Protein AF-A0A4Y1ZH24-F1 (afdb_monomer_lite)

Foldseek 3Di:
DDFKDFPDDDDDDDDPVQVVQKDKDWDFDDFPDPVPDDADVQRTKIWIDRVPDTDDITGMHGHDDPDDDPVVVVVVVVVVVVVVPPPDD

Radius of gyration: 24.72 Å; chains: 1; bounding box: 74×34×40 Å

Secondary structure (DSSP, 8-state):
---EEESS-------HHHHTTEEEEEEEPPPS-STTPPPPSS-EEEEEEETTEEEEEEEEEE-PPPPPPTHHHHHHHHHHHHHHSSS--

Organism: NCBI:txid2078

Sequence (89 aa):
MNHIYAKRSLVLPLAKHEKRKIQKRLVLIKPRNVKNWEPDSP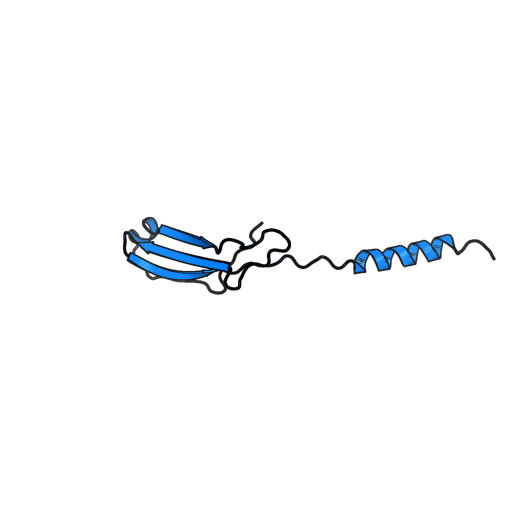AGRLTLFLGRTELASLPIYYKQAKKKESHFWSRFSGLFQSILTGTNQ

Structure (mmCIF, N/CA/C/O backbone):
data_AF-A0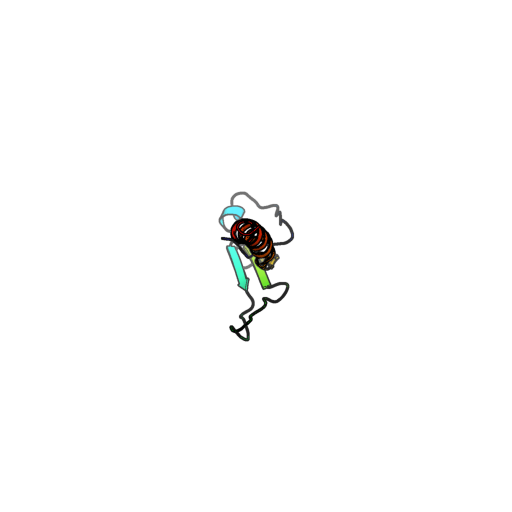A4Y1ZH24-F1
#
_entry.id   AF-A0A4Y1ZH24-F1
#
loop_
_atom_site.group_PDB
_atom_site.id
_atom_site.type_symbol
_atom_site.label_atom_id
_atom_site.label_alt_id
_atom_site.label_comp_id
_atom_site.label_asym_id
_atom_site.label_entity_id
_atom_site.label_seq_id
_atom_site.pdbx_PDB_ins_code
_atom_site.Cartn_x
_atom_site.Cartn_y
_atom_site.Cartn_z
_atom_site.occupancy
_atom_site.B_iso_or_equiv
_atom_site.auth_seq_id
_atom_site.auth_comp_id
_atom_site.auth_asym_id
_atom_site.auth_atom_id
_atom_site.pdbx_PDB_model_num
ATOM 1 N N . MET A 1 1 ? 18.014 1.454 1.380 1.00 47.69 1 MET A N 1
ATOM 2 C CA . MET A 1 1 ? 17.042 0.398 1.029 1.00 47.69 1 MET A CA 1
ATOM 3 C C . MET A 1 1 ? 15.652 0.910 1.372 1.00 47.69 1 MET A C 1
ATOM 5 O O . MET A 1 1 ? 15.429 1.161 2.544 1.00 47.69 1 MET A O 1
ATOM 9 N N . ASN A 1 2 ? 14.832 1.221 0.356 1.00 60.81 2 ASN A N 1
ATOM 10 C CA . ASN A 1 2 ? 13.366 1.434 0.358 1.00 60.81 2 ASN A CA 1
ATOM 11 C C . ASN A 1 2 ? 13.011 2.245 -0.898 1.00 60.81 2 ASN A C 1
ATOM 13 O O . ASN A 1 2 ? 13.091 3.472 -0.901 1.00 60.81 2 ASN A O 1
ATOM 17 N N . HIS A 1 3 ? 12.694 1.550 -1.993 1.00 81.19 3 HIS A N 1
ATOM 18 C CA . HIS A 1 3 ? 12.430 2.186 -3.288 1.00 81.19 3 HIS A CA 1
ATOM 19 C C . HIS A 1 3 ? 10.945 2.425 -3.557 1.00 81.19 3 HIS A C 1
ATOM 21 O O . HIS A 1 3 ? 10.628 3.160 -4.481 1.00 81.19 3 HIS A O 1
ATOM 27 N N . ILE A 1 4 ? 10.037 1.858 -2.759 1.00 89.81 4 ILE A N 1
ATOM 28 C CA . ILE A 1 4 ? 8.594 2.064 -2.912 1.00 89.81 4 ILE A CA 1
ATOM 29 C C . ILE A 1 4 ? 8.045 3.026 -1.858 1.00 89.81 4 ILE A C 1
ATOM 31 O O . ILE A 1 4 ? 8.455 2.980 -0.699 1.00 89.81 4 ILE A O 1
ATOM 35 N N . TYR A 1 5 ? 7.125 3.902 -2.258 1.00 92.00 5 TYR A N 1
ATOM 36 C CA . TYR A 1 5 ? 6.534 4.910 -1.378 1.00 92.00 5 TYR A CA 1
ATOM 37 C C . TYR A 1 5 ? 5.087 5.240 -1.764 1.00 92.00 5 TYR A C 1
ATOM 39 O O . TYR A 1 5 ? 4.678 5.076 -2.912 1.00 92.00 5 TYR A O 1
ATOM 47 N N . ALA A 1 6 ? 4.311 5.739 -0.802 1.00 92.06 6 ALA A N 1
ATOM 48 C CA . ALA A 1 6 ? 3.018 6.367 -1.056 1.00 92.06 6 ALA A CA 1
ATOM 49 C C . ALA A 1 6 ? 3.201 7.891 -1.110 1.00 92.06 6 ALA A C 1
ATOM 51 O O . ALA A 1 6 ? 3.933 8.453 -0.298 1.00 92.06 6 ALA A O 1
ATOM 52 N N . LYS A 1 7 ? 2.527 8.575 -2.042 1.00 91.56 7 LYS A N 1
ATOM 53 C CA . LYS A 1 7 ? 2.591 10.049 -2.152 1.00 91.56 7 LYS A CA 1
ATOM 54 C C . LYS A 1 7 ? 1.891 10.783 -1.005 1.00 91.56 7 LYS A C 1
ATOM 56 O O . LYS A 1 7 ? 2.158 11.957 -0.788 1.00 91.56 7 LYS A O 1
ATOM 61 N N . ARG A 1 8 ? 0.974 10.109 -0.309 1.00 91.00 8 ARG A N 1
ATOM 62 C CA . ARG A 1 8 ? 0.172 10.684 0.773 1.00 91.00 8 ARG A CA 1
ATOM 63 C C . ARG A 1 8 ? 0.133 9.754 1.974 1.00 91.00 8 ARG A C 1
ATOM 65 O O . ARG A 1 8 ? 0.132 8.532 1.814 1.00 91.00 8 ARG A O 1
ATOM 72 N N . SER A 1 9 ? 0.036 10.354 3.152 1.00 91.50 9 SER A N 1
ATOM 73 C CA . SER A 1 9 ? -0.297 9.648 4.385 1.00 91.50 9 SER A CA 1
ATOM 74 C C . SER A 1 9 ? -1.789 9.329 4.417 1.00 91.50 9 SER A C 1
ATOM 76 O O . SER A 1 9 ? -2.610 10.093 3.912 1.00 91.50 9 SER A O 1
ATOM 78 N N . LEU A 1 10 ? -2.137 8.197 5.020 1.00 91.12 10 LEU A N 1
ATOM 79 C CA . LEU A 1 10 ? -3.517 7.804 5.276 1.00 91.12 10 LEU A CA 1
ATOM 80 C C . LEU A 1 10 ? -3.724 7.701 6.780 1.00 91.12 10 LEU A C 1
ATOM 82 O O . LEU A 1 10 ? -2.990 6.985 7.462 1.00 91.12 10 LEU A O 1
ATOM 86 N N . VAL A 1 11 ? -4.737 8.405 7.270 1.00 93.25 11 VAL A N 1
ATOM 87 C CA . VAL A 1 11 ? -5.150 8.397 8.672 1.00 93.25 11 VAL A CA 1
ATOM 88 C C . VAL A 1 11 ? -6.567 7.851 8.723 1.00 93.25 11 VAL A C 1
ATOM 90 O O . VAL A 1 11 ? -7.424 8.299 7.966 1.00 93.25 11 VAL A O 1
ATOM 93 N N . LEU A 1 12 ? -6.796 6.862 9.584 1.00 90.31 12 LEU A N 1
ATOM 94 C CA . LEU A 1 12 ? -8.099 6.227 9.760 1.00 90.31 12 LEU A CA 1
ATOM 95 C C . LEU A 1 12 ? -8.506 6.313 11.236 1.00 90.31 12 LEU A C 1
ATOM 97 O O . LEU A 1 12 ? -7.694 5.949 12.096 1.00 90.31 12 LEU A O 1
ATOM 101 N N . PRO A 1 13 ? -9.731 6.771 11.544 1.00 92.75 13 PRO A N 1
ATOM 102 C CA . PRO A 1 13 ? -10.260 6.736 12.899 1.00 92.75 13 PRO A CA 1
ATOM 103 C C . PRO A 1 13 ? -10.664 5.295 13.231 1.00 92.75 13 PRO A C 1
ATOM 105 O O . PRO A 1 13 ? -11.666 4.793 12.738 1.00 92.75 13 PRO A O 1
ATOM 108 N N . LEU A 1 14 ? -9.850 4.612 14.034 1.00 92.06 14 LEU A N 1
ATOM 109 C CA . LEU A 1 14 ? -10.046 3.204 14.391 1.00 92.06 14 LEU A CA 1
ATOM 110 C C . LEU A 1 14 ? -10.128 3.057 15.902 1.00 92.06 14 LEU A C 1
ATOM 112 O O . LEU A 1 14 ? -9.355 3.681 16.638 1.00 92.06 14 LEU A O 1
ATOM 116 N N . ALA A 1 15 ? -10.985 2.159 16.373 1.00 93.75 15 ALA A N 1
ATOM 117 C CA . ALA A 1 15 ? -10.988 1.775 17.771 1.00 93.75 15 ALA A CA 1
ATOM 118 C C . ALA A 1 15 ? -9.692 1.026 18.137 1.00 93.75 15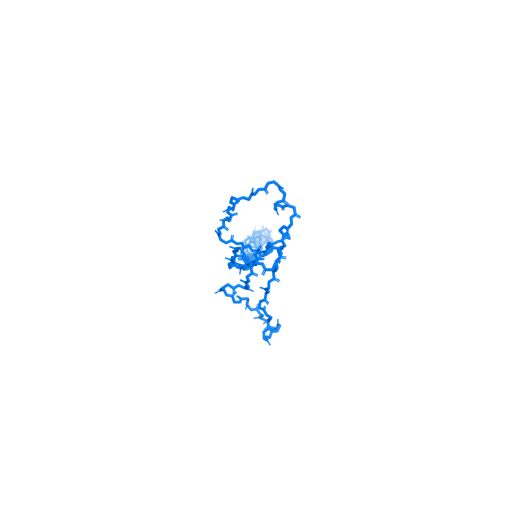 ALA A C 1
ATOM 120 O O . ALA A 1 15 ? -9.038 0.374 17.314 1.00 93.75 15 ALA A O 1
ATOM 121 N N . LYS A 1 16 ? -9.322 1.066 19.426 1.00 92.69 16 LYS A N 1
ATOM 122 C CA . LYS A 1 16 ? -8.082 0.441 19.934 1.00 92.69 16 LYS A CA 1
ATOM 123 C C . LYS A 1 16 ? -7.972 -1.048 19.574 1.00 92.69 16 LYS A C 1
ATOM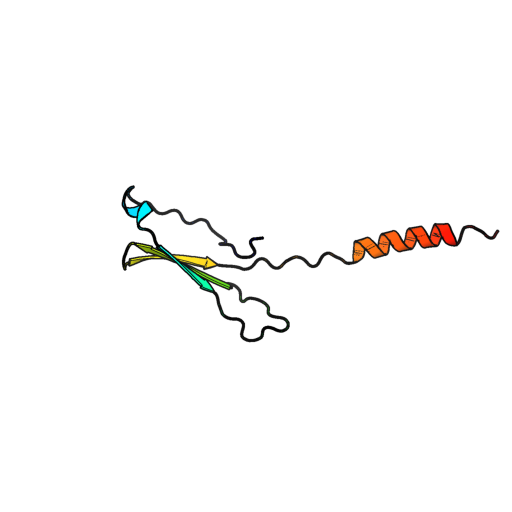 125 O O . LYS A 1 16 ? -6.876 -1.530 19.290 1.00 92.69 16 LYS A O 1
ATOM 130 N N . HIS A 1 17 ? -9.095 -1.766 19.579 1.00 93.00 17 HIS A N 1
ATOM 131 C CA . HIS A 1 17 ? -9.146 -3.194 19.270 1.00 93.00 17 HIS A CA 1
ATOM 132 C C . HIS A 1 17 ? -9.062 -3.485 17.760 1.00 93.00 17 HIS A C 1
ATOM 134 O O . HIS A 1 17 ? -8.520 -4.517 17.369 1.00 93.00 17 HIS A O 1
ATOM 140 N N . GLU A 1 18 ? -9.537 -2.573 16.909 1.00 92.81 18 GLU A N 1
ATOM 141 C CA . GLU A 1 18 ? -9.494 -2.706 15.446 1.00 92.81 18 GLU A CA 1
ATOM 142 C C . GLU A 1 18 ? -8.088 -2.485 14.903 1.00 92.81 18 GLU A C 1
ATOM 144 O O . GLU A 1 18 ? -7.644 -3.209 14.014 1.00 92.81 18 GLU A O 1
ATOM 149 N N . LYS A 1 19 ? -7.335 -1.551 15.500 1.00 91.56 19 LYS A N 1
ATOM 150 C CA . LYS A 1 19 ? -5.949 -1.255 15.107 1.00 91.56 19 LYS A CA 1
ATOM 151 C C . LYS A 1 19 ? -5.067 -2.509 15.060 1.00 91.56 19 LYS A C 1
ATOM 153 O O . LYS A 1 19 ? -4.205 -2.615 14.193 1.00 91.56 19 LYS A O 1
ATOM 158 N N . ARG A 1 20 ? -5.285 -3.463 15.974 1.00 92.19 20 ARG A N 1
ATOM 159 C CA . ARG A 1 20 ? -4.527 -4.728 16.049 1.00 92.19 20 ARG A CA 1
ATOM 160 C C . ARG A 1 20 ? -4.945 -5.757 14.994 1.00 92.19 20 ARG A C 1
ATOM 162 O O . ARG A 1 20 ? -4.205 -6.702 14.756 1.00 92.19 20 ARG A O 1
ATOM 169 N N . LYS A 1 21 ? -6.117 -5.585 14.380 1.00 95.06 21 LYS A N 1
ATOM 170 C CA . LYS A 1 21 ? -6.713 -6.508 13.404 1.00 95.06 21 LYS A CA 1
ATOM 171 C C . LYS A 1 21 ? -6.542 -6.040 11.956 1.00 95.06 21 LYS A C 1
ATOM 173 O O . LYS A 1 21 ? -6.990 -6.733 11.046 1.00 95.06 21 LYS A O 1
ATOM 178 N N . ILE A 1 22 ? -5.913 -4.882 11.732 1.00 95.31 22 ILE A N 1
ATOM 179 C CA . ILE A 1 22 ? -5.671 -4.378 10.380 1.00 95.31 22 ILE A CA 1
ATOM 180 C C . ILE A 1 22 ? -4.696 -5.277 9.634 1.00 95.31 22 ILE A C 1
ATOM 182 O O . ILE A 1 22 ? -3.576 -5.529 10.076 1.00 95.31 22 ILE A O 1
ATOM 186 N N . GLN A 1 23 ? -5.112 -5.670 8.438 1.00 96.38 23 GLN A N 1
ATOM 187 C CA . GLN A 1 23 ? -4.297 -6.390 7.479 1.00 96.38 23 GLN A CA 1
ATOM 188 C C . GLN A 1 23 ? -3.886 -5.449 6.350 1.00 96.38 23 GLN A C 1
ATOM 190 O O . GLN A 1 23 ? -4.687 -4.669 5.838 1.00 96.38 23 GLN A O 1
ATOM 195 N N . LYS A 1 24 ? -2.616 -5.522 5.951 1.00 94.88 24 LYS A N 1
ATOM 196 C CA . LYS A 1 24 ? -2.057 -4.731 4.853 1.00 94.88 24 LYS A CA 1
ATOM 197 C C . LYS A 1 24 ? -1.739 -5.666 3.698 1.00 94.88 24 LYS A C 1
ATOM 199 O O . LYS A 1 24 ? -1.002 -6.629 3.886 1.00 94.88 24 LYS A O 1
ATOM 204 N N . ARG A 1 25 ? -2.261 -5.383 2.508 1.00 96.50 25 ARG A N 1
ATOM 205 C CA . ARG A 1 25 ? -1.994 -6.160 1.295 1.00 96.50 25 ARG A CA 1
ATOM 206 C C . ARG A 1 25 ? -1.342 -5.269 0.248 1.00 96.50 25 ARG A C 1
ATOM 208 O O . ARG A 1 25 ? -1.981 -4.361 -0.274 1.00 96.50 25 ARG A O 1
ATOM 215 N N . LEU A 1 26 ? -0.073 -5.536 -0.047 1.00 95.12 26 LEU A N 1
ATOM 216 C CA . LEU A 1 26 ? 0.677 -4.867 -1.105 1.00 95.12 26 LEU A CA 1
ATOM 217 C C . LEU A 1 26 ? 0.610 -5.707 -2.382 1.00 95.12 26 LEU A C 1
ATOM 219 O O . LEU A 1 26 ? 0.999 -6.871 -2.374 1.00 95.12 26 LEU A O 1
ATOM 223 N N . VAL A 1 27 ? 0.136 -5.109 -3.472 1.00 94.81 27 VAL A N 1
ATOM 224 C CA . VAL A 1 27 ? 0.120 -5.720 -4.805 1.00 94.81 27 VAL A CA 1
ATOM 225 C C . VAL A 1 27 ? 0.935 -4.837 -5.735 1.00 94.81 27 VAL A C 1
ATOM 227 O O . VAL A 1 27 ? 0.620 -3.659 -5.899 1.00 94.81 27 VAL A O 1
ATOM 230 N N . LEU A 1 28 ? 1.984 -5.400 -6.330 1.00 92.69 28 LEU A N 1
ATOM 231 C CA . LEU A 1 28 ? 2.855 -4.715 -7.283 1.00 92.69 28 LEU A CA 1
ATOM 232 C C . LEU A 1 28 ? 2.597 -5.227 -8.698 1.00 92.69 28 LEU A C 1
ATOM 234 O O . LEU A 1 28 ? 2.242 -6.392 -8.889 1.00 92.69 28 LEU A O 1
ATOM 238 N N . ILE A 1 29 ? 2.785 -4.353 -9.682 1.00 91.56 29 ILE A N 1
ATOM 239 C CA . ILE A 1 29 ? 2.678 -4.723 -11.091 1.00 91.56 29 ILE A CA 1
ATOM 240 C C . ILE A 1 29 ? 3.909 -5.545 -11.467 1.00 91.56 29 ILE A C 1
ATOM 242 O O . ILE A 1 29 ? 5.049 -5.151 -11.208 1.00 91.56 29 ILE A O 1
ATOM 246 N N . LYS A 1 30 ? 3.674 -6.714 -12.066 1.00 88.94 30 LYS A N 1
ATOM 247 C CA . LYS A 1 30 ? 4.749 -7.595 -12.516 1.00 88.94 30 LYS A CA 1
ATOM 248 C C . LYS A 1 30 ? 5.411 -7.000 -13.771 1.00 88.94 30 LYS A C 1
ATOM 250 O O . LYS A 1 30 ? 4.688 -6.657 -14.708 1.00 88.94 30 LYS A O 1
ATOM 255 N N . PRO A 1 31 ? 6.753 -6.922 -13.839 1.00 86.88 31 PRO A N 1
ATOM 256 C CA . PRO A 1 31 ? 7.451 -6.505 -15.052 1.00 86.88 31 PRO A CA 1
ATOM 257 C C . PRO A 1 31 ? 7.109 -7.417 -16.233 1.00 86.88 31 PRO A C 1
ATOM 259 O O . PRO A 1 31 ? 7.166 -8.642 -16.108 1.00 86.88 31 PRO A O 1
ATOM 262 N N . ARG A 1 32 ? 6.798 -6.824 -17.393 1.00 82.81 32 ARG A N 1
ATOM 263 C CA . ARG A 1 32 ? 6.610 -7.568 -18.654 1.00 82.81 32 ARG A CA 1
ATOM 264 C C . ARG A 1 32 ? 7.939 -8.029 -19.256 1.00 82.81 32 ARG A C 1
ATOM 266 O O . ARG A 1 32 ? 8.004 -9.095 -19.853 1.00 82.81 32 ARG A O 1
ATOM 273 N N . ASN A 1 33 ? 8.993 -7.234 -19.078 1.00 83.38 33 ASN A N 1
ATOM 274 C CA . ASN A 1 33 ? 10.358 -7.536 -19.491 1.00 83.38 33 ASN A CA 1
ATOM 275 C C . ASN A 1 33 ? 11.304 -7.081 -18.378 1.00 83.38 33 ASN A C 1
ATOM 277 O O . ASN A 1 33 ? 11.111 -6.001 -17.830 1.00 83.38 33 ASN A O 1
ATOM 281 N N . VAL A 1 34 ? 12.289 -7.906 -18.027 1.00 79.62 34 VAL A N 1
ATOM 282 C CA . VAL A 1 34 ? 13.262 -7.611 -16.962 1.00 79.62 34 VAL A CA 1
ATOM 283 C C . VAL A 1 34 ? 14.419 -6.755 -17.491 1.00 79.62 34 VAL A C 1
ATOM 285 O O . VAL A 1 34 ? 15.014 -5.978 -16.745 1.00 79.62 34 VAL A O 1
ATOM 288 N N . LYS A 1 35 ? 14.733 -6.853 -18.790 1.00 78.00 35 LYS A N 1
ATOM 289 C CA . LYS A 1 35 ? 15.806 -6.078 -19.417 1.00 78.00 35 LYS A CA 1
ATOM 290 C C . LYS A 1 35 ? 15.326 -4.639 -19.627 1.00 78.00 35 LYS A C 1
ATOM 292 O O . LYS A 1 35 ? 14.372 -4.421 -20.366 1.00 78.00 35 LYS A O 1
ATOM 297 N N . ASN A 1 36 ? 15.992 -3.678 -18.983 1.00 74.06 36 ASN A N 1
ATOM 298 C CA . ASN A 1 36 ? 15.622 -2.253 -18.974 1.00 74.06 36 ASN A CA 1
ATOM 299 C C . ASN A 1 36 ? 14.200 -1.993 -18.448 1.00 74.06 36 ASN A C 1
ATOM 301 O O . ASN A 1 36 ? 13.471 -1.169 -18.992 1.00 74.06 36 ASN A O 1
ATOM 305 N N . TRP A 1 37 ? 13.791 -2.724 -17.408 1.00 79.25 37 TRP A N 1
ATOM 306 C CA . TRP A 1 37 ? 12.473 -2.534 -16.816 1.00 79.25 37 TRP A CA 1
ATOM 307 C C . TRP A 1 37 ? 12.341 -1.163 -16.149 1.00 79.25 37 TRP A C 1
ATOM 309 O O . TRP A 1 37 ? 13.045 -0.860 -15.182 1.00 79.25 37 TRP A O 1
ATOM 319 N N . GLU A 1 38 ? 11.375 -0.382 -16.621 1.00 81.62 38 GLU A N 1
ATOM 320 C CA . GLU A 1 38 ? 10.884 0.798 -15.925 1.00 81.62 38 GLU A CA 1
ATOM 321 C C . GLU A 1 38 ? 9.541 0.469 -15.258 1.00 81.62 38 GLU A C 1
ATOM 323 O O . GLU A 1 38 ? 8.633 -0.043 -15.917 1.00 81.62 38 GLU A O 1
ATOM 328 N N . PRO A 1 39 ? 9.405 0.698 -13.941 1.00 82.69 39 PRO A N 1
ATOM 329 C CA . PRO A 1 39 ? 8.152 0.448 -13.251 1.00 82.69 39 PRO A CA 1
ATOM 330 C C . PRO A 1 39 ? 7.090 1.456 -13.690 1.00 82.69 39 PRO A C 1
ATOM 332 O O . PRO A 1 39 ? 7.349 2.661 -13.728 1.00 82.69 39 PRO A O 1
ATOM 335 N N . ASP A 1 40 ? 5.881 0.954 -13.936 1.00 85.31 40 ASP A N 1
ATOM 336 C CA . ASP A 1 40 ? 4.708 1.784 -14.195 1.00 85.31 40 ASP A CA 1
ATOM 337 C C . ASP A 1 40 ? 4.460 2.762 -13.033 1.00 85.31 40 ASP A C 1
ATOM 339 O O . ASP A 1 40 ? 4.870 2.540 -11.888 1.00 85.31 40 ASP A O 1
ATOM 343 N N . SER A 1 41 ? 3.774 3.868 -13.318 1.00 89.38 41 SER A N 1
ATOM 344 C CA . SER A 1 41 ? 3.392 4.863 -12.315 1.00 89.38 41 SER A CA 1
ATOM 345 C C . SER A 1 41 ? 1.866 4.983 -12.278 1.00 89.38 41 SER A C 1
ATOM 347 O O . SER A 1 41 ? 1.291 5.553 -13.205 1.00 89.38 41 SER A O 1
ATOM 349 N N . PRO A 1 42 ? 1.190 4.479 -11.227 1.00 92.62 42 PRO A N 1
ATOM 350 C CA . PRO A 1 42 ? 1.742 3.855 -10.018 1.00 92.62 42 PRO A CA 1
ATOM 351 C C . PRO A 1 42 ? 2.283 2.430 -10.249 1.00 92.62 42 PRO A C 1
ATOM 353 O O . PRO A 1 42 ? 1.760 1.681 -11.065 1.00 92.62 42 PRO A O 1
ATOM 356 N N . ALA A 1 43 ? 3.281 2.028 -9.457 1.00 92.62 43 ALA A N 1
ATOM 357 C CA . ALA A 1 43 ? 3.948 0.719 -9.529 1.00 92.62 43 ALA A CA 1
ATOM 358 C C . ALA A 1 43 ? 3.139 -0.410 -8.860 1.00 92.62 43 ALA A C 1
ATOM 360 O O . ALA A 1 43 ? 3.518 -1.583 -8.883 1.00 92.62 43 ALA A O 1
ATOM 361 N N . GLY A 1 44 ? 2.033 -0.053 -8.210 1.00 94.31 44 GLY A N 1
ATOM 362 C CA . GLY A 1 44 ? 1.150 -0.975 -7.521 1.00 94.31 44 GLY A CA 1
ATOM 363 C C . GLY A 1 44 ? 0.190 -0.257 -6.584 1.00 94.31 44 GLY A C 1
ATOM 364 O O . GLY A 1 44 ? -0.015 0.957 -6.665 1.00 94.31 44 GLY A O 1
ATOM 365 N N . ARG A 1 45 ? -0.382 -1.017 -5.653 1.00 95.69 45 ARG A N 1
ATOM 366 C CA . ARG A 1 45 ? -1.308 -0.516 -4.636 1.00 95.69 45 ARG A CA 1
ATOM 367 C C . ARG A 1 45 ? -1.118 -1.211 -3.297 1.00 95.69 45 ARG A C 1
ATOM 369 O O . ARG A 1 45 ? -0.793 -2.394 -3.232 1.00 95.69 45 ARG A O 1
ATOM 376 N N . LEU A 1 46 ? -1.373 -0.469 -2.231 1.00 96.12 46 LEU A N 1
ATOM 377 C CA . LEU A 1 46 ? -1.460 -0.960 -0.867 1.00 96.12 46 LEU A CA 1
ATOM 378 C C . LEU A 1 46 ? -2.909 -0.846 -0.411 1.00 96.12 46 LEU A C 1
ATOM 380 O O . LEU A 1 46 ? -3.434 0.260 -0.308 1.00 96.12 46 LEU A O 1
ATOM 384 N N . THR A 1 47 ? -3.527 -1.975 -0.100 1.00 96.69 47 THR A N 1
ATOM 385 C CA . THR A 1 47 ? -4.896 -2.028 0.407 1.00 96.69 47 THR A CA 1
ATOM 386 C C . THR A 1 47 ? -4.897 -2.416 1.883 1.00 96.69 47 THR A C 1
ATOM 388 O O . THR A 1 47 ? -4.168 -3.319 2.302 1.00 96.69 47 THR A O 1
ATOM 391 N N . LEU A 1 48 ? -5.700 -1.715 2.679 1.00 95.94 48 LEU A N 1
ATOM 392 C CA . LEU A 1 48 ? -5.923 -1.985 4.094 1.00 95.94 48 LEU A CA 1
ATOM 393 C C . LEU A 1 48 ? -7.260 -2.698 4.276 1.00 95.94 48 LEU A C 1
ATOM 395 O O . LEU A 1 48 ? -8.277 -2.241 3.761 1.00 95.94 48 LEU A O 1
ATOM 399 N N . PHE A 1 49 ? -7.252 -3.779 5.046 1.00 96.31 49 PHE A N 1
ATOM 400 C CA . PHE A 1 49 ? -8.431 -4.574 5.360 1.00 96.31 49 PHE A CA 1
ATOM 401 C C . PHE A 1 49 ? -8.649 -4.662 6.868 1.00 96.31 49 PHE A C 1
ATOM 403 O O . PHE A 1 49 ? -7.688 -4.728 7.640 1.00 96.31 49 PHE A O 1
ATOM 410 N N . LEU A 1 50 ? -9.914 -4.731 7.273 1.00 95.62 50 LEU A N 1
ATOM 411 C CA . LEU A 1 50 ? -10.336 -5.121 8.614 1.00 95.62 50 LEU A CA 1
ATOM 412 C C . LEU A 1 50 ? -11.280 -6.316 8.486 1.00 95.62 50 LEU A C 1
ATOM 414 O O . LEU A 1 50 ? -12.419 -6.193 8.037 1.00 95.62 50 LEU A O 1
ATOM 418 N N . GLY A 1 51 ? -10.771 -7.503 8.815 1.00 92.69 51 GLY A N 1
ATOM 419 C CA . GLY A 1 51 ? -11.463 -8.749 8.497 1.00 92.69 51 GLY A CA 1
ATOM 420 C C . GLY A 1 51 ? -11.621 -8.914 6.983 1.00 92.69 51 GLY A C 1
ATOM 421 O O . GLY A 1 51 ? -10.631 -9.010 6.265 1.00 92.69 51 GLY A O 1
ATOM 422 N N . ARG A 1 52 ? -12.866 -8.950 6.497 1.00 94.38 52 ARG A N 1
ATOM 423 C CA . ARG A 1 52 ? -13.185 -9.087 5.063 1.00 94.38 52 ARG A CA 1
ATOM 424 C C . ARG A 1 52 ? -13.469 -7.753 4.367 1.00 94.38 52 ARG A C 1
ATOM 426 O O . ARG A 1 52 ? -13.652 -7.740 3.155 1.00 94.38 52 ARG A O 1
ATOM 433 N N . THR A 1 53 ? -13.484 -6.649 5.110 1.00 94.62 53 THR A N 1
ATOM 434 C CA . THR A 1 53 ? -13.844 -5.329 4.584 1.00 94.62 53 THR A CA 1
ATOM 435 C C . THR A 1 53 ? -12.598 -4.565 4.156 1.00 94.62 53 THR A C 1
ATOM 437 O O . THR A 1 53 ? -11.656 -4.422 4.938 1.00 94.62 53 THR A O 1
ATOM 440 N N . GLU A 1 54 ? -12.593 -4.060 2.923 1.00 95.69 54 GLU A N 1
ATOM 441 C CA . GLU A 1 54 ? -11.589 -3.105 2.448 1.00 95.69 54 GLU A CA 1
ATOM 442 C C . GLU A 1 54 ? -11.869 -1.726 3.055 1.00 95.69 54 GLU A C 1
ATOM 444 O O . GLU A 1 54 ? -12.943 -1.166 2.865 1.00 95.69 54 GLU A O 1
ATOM 449 N N . LEU A 1 55 ? -10.906 -1.184 3.803 1.00 94.88 55 LEU A N 1
ATOM 450 C CA . LEU A 1 55 ? -11.023 0.132 4.435 1.00 94.88 55 LEU A CA 1
ATOM 451 C C . LEU A 1 55 ? -10.526 1.251 3.522 1.00 94.88 55 LEU A C 1
ATOM 453 O O . LEU A 1 55 ? -11.101 2.334 3.484 1.00 94.88 55 LEU A O 1
ATOM 457 N N . ALA A 1 56 ? -9.401 1.017 2.846 1.00 93.75 56 ALA A N 1
ATOM 458 C CA . ALA A 1 56 ? -8.755 2.020 2.012 1.00 93.75 56 ALA A CA 1
ATOM 459 C C . ALA A 1 56 ? -7.723 1.399 1.071 1.00 93.75 56 ALA A C 1
ATOM 461 O O . ALA A 1 56 ? -7.097 0.385 1.388 1.00 93.75 56 ALA A O 1
ATOM 462 N N . SER A 1 57 ? -7.465 2.094 -0.035 1.00 94.75 57 SER A N 1
ATOM 463 C CA . SER A 1 57 ? -6.446 1.741 -1.019 1.00 94.75 57 SER A CA 1
ATOM 464 C C . SER A 1 57 ? -5.564 2.947 -1.341 1.00 94.75 57 SER A C 1
ATOM 466 O O . SER A 1 57 ? -6.040 4.078 -1.492 1.00 94.75 57 SER A O 1
ATOM 468 N N . LEU A 1 58 ? -4.255 2.716 -1.417 1.00 95.25 58 LEU A N 1
ATOM 469 C CA . LEU A 1 58 ? -3.248 3.730 -1.708 1.00 95.25 58 LEU A CA 1
ATOM 470 C C . LEU A 1 58 ? -2.399 3.320 -2.912 1.00 95.25 58 LEU A C 1
ATOM 472 O O . LEU A 1 58 ? -1.849 2.217 -2.908 1.00 95.25 58 LEU A O 1
ATOM 476 N N . PRO A 1 59 ? -2.218 4.203 -3.909 1.00 96.00 59 PRO A N 1
ATOM 477 C CA . PRO A 1 59 ? -1.271 3.955 -4.984 1.00 96.00 59 PRO A CA 1
ATOM 478 C C . PRO A 1 59 ? 0.162 3.987 -4.444 1.00 96.00 59 PRO A C 1
ATOM 480 O O . PRO A 1 59 ? 0.535 4.882 -3.677 1.00 96.00 59 PRO A O 1
ATOM 483 N N . ILE A 1 60 ? 0.960 3.012 -4.870 1.00 94.81 60 ILE A N 1
ATOM 484 C CA . ILE A 1 60 ? 2.368 2.868 -4.504 1.00 94.81 60 ILE A CA 1
ATOM 485 C C . ILE A 1 60 ? 3.230 3.207 -5.712 1.00 94.81 60 ILE A C 1
ATOM 487 O O . ILE A 1 60 ? 2.963 2.766 -6.824 1.00 94.81 60 ILE A O 1
ATOM 491 N N . TYR A 1 61 ? 4.270 3.997 -5.487 1.00 93.56 61 TYR A N 1
ATOM 492 C CA . TYR A 1 61 ? 5.179 4.506 -6.507 1.00 93.56 61 TYR A CA 1
ATOM 493 C C . TYR A 1 61 ? 6.587 3.989 -6.259 1.00 93.56 61 TYR A C 1
ATOM 495 O O . TYR A 1 61 ? 6.946 3.703 -5.119 1.00 93.56 61 TYR A O 1
ATOM 503 N N . TYR A 1 62 ? 7.395 3.920 -7.315 1.00 90.44 62 TYR A N 1
ATOM 504 C CA . TYR A 1 62 ? 8.802 3.548 -7.236 1.00 90.44 62 TYR A CA 1
ATOM 505 C C . TYR A 1 62 ? 9.703 4.779 -7.416 1.00 90.44 62 TYR A C 1
ATOM 507 O O . TYR A 1 62 ? 9.505 5.586 -8.322 1.00 90.44 62 TYR A O 1
ATOM 515 N N . LYS A 1 63 ? 10.701 4.943 -6.547 1.00 84.25 63 LYS A N 1
ATOM 516 C CA . LYS A 1 63 ? 11.728 5.984 -6.623 1.00 84.25 63 LYS A CA 1
ATOM 517 C C . LYS A 1 63 ? 12.934 5.425 -7.370 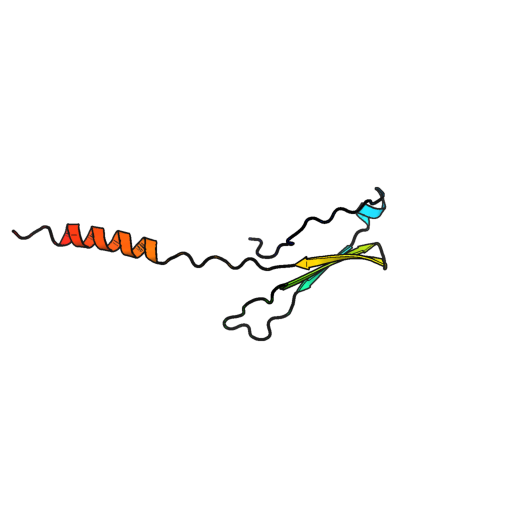1.00 84.25 63 LYS A C 1
ATOM 519 O O . LYS A 1 63 ? 13.721 4.666 -6.800 1.00 84.25 63 LYS A O 1
ATOM 524 N N . GLN A 1 64 ? 13.083 5.824 -8.631 1.00 75.81 64 GLN A N 1
ATOM 525 C CA . GLN A 1 64 ? 14.270 5.497 -9.416 1.00 75.81 64 GLN A CA 1
ATOM 526 C C . GLN A 1 64 ? 15.521 6.112 -8.765 1.00 75.81 64 GLN A C 1
ATOM 528 O O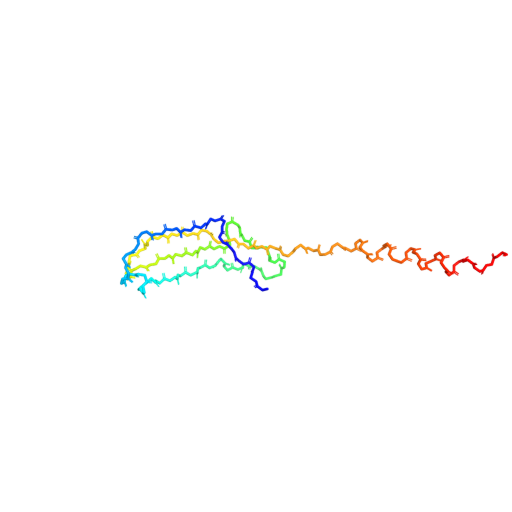 . GLN A 1 64 ? 15.502 7.254 -8.293 1.00 75.81 64 GLN A O 1
ATOM 533 N N . ALA A 1 65 ? 16.609 5.343 -8.702 1.00 66.19 65 ALA A N 1
ATOM 534 C CA . ALA A 1 65 ? 17.894 5.862 -8.256 1.00 66.19 65 ALA A CA 1
ATOM 535 C C . ALA A 1 65 ? 18.409 6.846 -9.313 1.00 66.19 65 ALA A C 1
ATOM 537 O O . ALA A 1 65 ? 18.526 6.489 -10.484 1.00 66.19 65 ALA A O 1
ATOM 538 N N . LYS A 1 66 ? 18.714 8.087 -8.915 1.00 59.34 66 LYS A N 1
ATOM 539 C CA . LYS A 1 66 ? 19.371 9.040 -9.816 1.00 59.34 66 LYS A CA 1
ATOM 540 C C . LYS A 1 66 ? 20.709 8.429 -10.245 1.00 59.34 66 LYS A C 1
ATOM 542 O O . LYS A 1 66 ? 21.526 8.115 -9.378 1.00 59.34 66 LYS A O 1
ATOM 547 N N . LYS A 1 67 ? 20.929 8.238 -11.553 1.00 55.38 67 LYS A N 1
ATOM 548 C CA . LYS A 1 67 ? 22.254 7.887 -12.090 1.00 55.38 67 LYS A CA 1
ATOM 549 C C . LYS A 1 67 ? 23.235 8.943 -11.585 1.00 55.38 67 LYS A C 1
ATOM 551 O O . LYS A 1 67 ? 23.046 10.128 -11.841 1.00 55.38 67 LYS A O 1
ATOM 556 N N . LYS A 1 68 ? 24.232 8.516 -10.809 1.00 49.19 68 LYS A N 1
ATOM 557 C CA . LYS A 1 68 ? 25.313 9.384 -10.340 1.00 49.19 68 LYS A CA 1
ATOM 558 C C . LYS A 1 68 ? 26.012 9.922 -11.589 1.00 49.19 68 LYS A C 1
ATOM 560 O O . LYS A 1 68 ? 26.504 9.134 -12.392 1.00 49.19 68 LYS A O 1
ATOM 565 N N . GLU A 1 69 ? 25.968 11.233 -11.790 1.00 54.22 69 GLU A N 1
ATOM 566 C CA . GLU A 1 69 ? 26.572 11.878 -12.951 1.00 54.22 69 GLU A CA 1
ATOM 567 C C . GLU A 1 69 ? 28.063 11.532 -13.038 1.00 54.22 69 GLU A C 1
ATOM 569 O O . GLU A 1 69 ? 28.827 11.727 -12.092 1.00 54.22 69 GLU A O 1
ATOM 574 N N . SER A 1 70 ? 28.485 11.064 -14.213 1.00 57.34 70 SER A N 1
ATOM 575 C CA . SER A 1 70 ? 29.887 10.819 -14.581 1.00 57.34 70 SER A CA 1
ATOM 576 C C . SER A 1 70 ? 30.759 12.089 -14.539 1.00 57.34 70 SER A C 1
ATOM 578 O O . SER A 1 70 ? 31.976 12.004 -14.695 1.00 57.34 70 SER A O 1
ATOM 580 N N . HIS A 1 71 ? 30.160 13.265 -14.332 1.00 60.47 71 HIS A N 1
ATOM 581 C CA . HIS A 1 71 ? 30.820 14.569 -14.372 1.00 60.47 71 HIS A CA 1
ATOM 582 C C . HIS A 1 71 ? 31.799 14.831 -13.225 1.00 60.47 71 HIS A C 1
ATOM 584 O O . HIS A 1 71 ? 32.646 15.716 -13.337 1.00 60.47 71 HIS A O 1
ATOM 590 N N . PHE A 1 72 ? 31.723 14.062 -12.135 1.00 66.19 72 PHE A N 1
ATOM 591 C CA . PHE A 1 72 ? 32.698 14.204 -11.058 1.00 66.19 72 PHE A CA 1
ATOM 592 C C . PHE A 1 72 ? 34.090 13.706 -11.480 1.00 66.19 72 PHE A C 1
ATOM 594 O O . PHE A 1 72 ? 35.062 14.403 -11.227 1.00 66.19 72 PHE A O 1
ATOM 601 N N . TRP A 1 73 ? 34.216 12.588 -12.204 1.00 64.81 73 TRP A N 1
ATOM 602 C CA . TRP A 1 73 ? 35.531 12.054 -12.605 1.00 64.81 73 TRP A CA 1
ATOM 603 C C . TRP A 1 73 ? 36.216 12.857 -13.717 1.00 64.81 73 TRP A C 1
ATOM 605 O O . TRP A 1 73 ? 37.436 13.007 -13.692 1.00 64.81 73 TRP A O 1
ATOM 615 N N . SER A 1 74 ? 35.446 13.439 -14.645 1.00 62.22 74 SER A N 1
ATOM 616 C CA . SER A 1 74 ? 35.997 14.236 -15.753 1.00 62.22 74 SER A CA 1
ATOM 617 C C . SER A 1 74 ? 36.675 15.531 -15.296 1.00 62.22 74 SER A C 1
ATOM 619 O O . SER A 1 74 ? 37.532 16.057 -15.998 1.00 62.22 74 SER A O 1
ATOM 621 N N . ARG A 1 75 ? 36.311 16.055 -14.117 1.00 63.97 75 ARG A N 1
ATOM 622 C CA . ARG A 1 75 ? 36.946 17.250 -13.540 1.00 63.97 75 ARG A CA 1
ATOM 623 C C . ARG A 1 75 ? 38.259 16.935 -12.822 1.00 63.97 75 ARG A C 1
ATOM 625 O O . ARG A 1 75 ? 39.160 17.764 -12.844 1.00 63.97 75 ARG A O 1
ATOM 632 N N . PHE A 1 76 ? 38.401 15.742 -12.241 1.00 62.53 76 PHE A N 1
ATOM 633 C CA . PHE A 1 76 ? 39.650 15.342 -11.585 1.00 62.53 76 PHE A CA 1
ATOM 634 C C . PHE A 1 76 ? 40.735 14.946 -12.595 1.00 62.53 76 PHE A C 1
ATOM 636 O O . PHE A 1 76 ? 41.888 15.318 -12.404 1.00 62.53 76 PHE A O 1
ATOM 643 N N . SER A 1 77 ? 40.394 14.283 -13.708 1.00 60.94 77 SER A N 1
ATOM 644 C CA . SER A 1 77 ? 41.384 13.891 -14.728 1.00 60.94 77 SER A CA 1
ATOM 645 C C . SER A 1 77 ? 42.070 15.078 -15.420 1.00 60.94 77 SER A C 1
ATOM 647 O O . SER A 1 77 ? 43.235 14.972 -15.796 1.00 60.94 77 SER A O 1
ATOM 649 N N . GLY A 1 78 ? 41.377 16.214 -15.567 1.00 61.59 78 GLY A N 1
ATOM 650 C CA . GLY A 1 78 ? 41.945 17.428 -16.167 1.00 61.59 78 GLY A CA 1
ATOM 651 C C . GLY A 1 78 ? 43.039 18.083 -15.315 1.00 61.59 78 GLY A C 1
ATOM 652 O O . GLY A 1 78 ? 43.992 18.633 -15.859 1.00 61.59 78 GLY A O 1
ATOM 653 N N . LEU A 1 79 ? 42.955 17.964 -13.985 1.00 63.44 79 LEU A N 1
ATOM 654 C CA . LEU A 1 79 ? 43.965 18.510 -13.072 1.00 63.44 79 LEU A CA 1
ATOM 655 C C . LEU A 1 79 ? 45.252 17.668 -13.065 1.00 63.44 79 LEU A C 1
ATOM 657 O O . LEU A 1 79 ? 46.341 18.227 -12.994 1.00 63.44 79 LEU A O 1
ATOM 661 N N . PHE A 1 80 ? 45.154 16.341 -13.215 1.00 61.81 80 PHE A N 1
ATOM 662 C CA . PHE A 1 80 ? 46.338 15.471 -13.300 1.00 61.81 80 PHE A CA 1
ATOM 663 C C . PHE A 1 80 ? 47.121 15.643 -14.609 1.00 61.81 80 PHE A C 1
ATOM 665 O O . PHE A 1 80 ? 48.346 15.549 -14.598 1.00 61.81 80 PHE A O 1
ATOM 672 N N . GLN A 1 81 ? 46.442 15.948 -15.721 1.00 60.22 81 GLN A N 1
ATOM 673 C CA . GLN A 1 81 ? 47.106 16.267 -16.991 1.00 60.22 81 GLN A CA 1
ATOM 674 C C . GLN A 1 81 ? 48.001 17.506 -16.856 1.00 60.22 81 GLN A C 1
ATOM 676 O O . GLN A 1 81 ? 49.155 17.459 -17.272 1.00 60.22 81 GLN A O 1
ATOM 681 N N . SER A 1 82 ? 47.522 18.562 -16.185 1.00 59.69 82 SER A N 1
ATOM 682 C CA . SER A 1 82 ? 48.284 19.803 -15.974 1.00 59.69 82 SER A CA 1
ATOM 683 C C . SER A 1 82 ? 49.535 19.631 -15.104 1.00 59.69 82 SER A C 1
ATOM 685 O O . SER A 1 82 ? 50.465 20.420 -15.236 1.00 59.69 82 SER A O 1
ATOM 687 N N . ILE A 1 83 ? 49.572 18.632 -14.216 1.00 62.34 83 ILE A N 1
ATOM 688 C CA . ILE A 1 83 ? 50.744 18.362 -13.365 1.00 62.34 83 ILE A CA 1
ATOM 689 C C . ILE A 1 83 ? 51.778 17.512 -14.124 1.00 62.34 83 ILE A C 1
ATOM 691 O O . ILE A 1 83 ? 52.974 17.672 -13.911 1.00 62.34 83 ILE A O 1
ATOM 695 N N . LEU A 1 84 ? 51.340 16.659 -15.057 1.00 60.41 84 LEU A N 1
ATOM 696 C CA . LEU A 1 84 ? 52.228 15.819 -15.874 1.00 60.41 84 LEU A CA 1
ATOM 697 C C . LEU A 1 84 ? 52.832 16.543 -17.092 1.00 60.41 84 LEU A C 1
ATOM 699 O O . LEU A 1 84 ? 53.881 16.125 -17.568 1.00 60.41 84 LEU A O 1
ATOM 703 N N . THR A 1 85 ? 52.219 17.623 -17.595 1.00 61.28 85 THR A N 1
ATOM 704 C CA . THR A 1 85 ? 52.763 18.418 -18.724 1.00 61.28 85 THR A CA 1
ATOM 705 C C . THR A 1 85 ? 53.578 19.651 -18.306 1.00 61.28 85 THR A C 1
ATOM 707 O O . THR A 1 85 ? 54.120 20.333 -19.168 1.00 61.28 85 THR A O 1
ATOM 710 N N . GLY A 1 86 ? 53.726 19.922 -17.004 1.00 56.72 86 GLY A N 1
ATOM 711 C CA . GLY A 1 86 ? 54.492 21.058 -16.464 1.00 56.72 86 GLY A CA 1
ATOM 712 C C . GLY A 1 86 ? 56.001 20.828 -16.301 1.00 56.72 86 GLY A C 1
ATOM 713 O O . GLY A 1 86 ? 56.650 21.566 -15.566 1.00 56.72 86 GLY A O 1
ATOM 714 N N . THR A 1 87 ? 56.577 19.805 -16.933 1.00 53.16 87 THR A N 1
ATOM 715 C CA . THR A 1 87 ? 58.029 19.565 -16.938 1.00 53.16 87 THR A CA 1
ATOM 716 C C . THR A 1 87 ? 58.494 19.415 -18.376 1.00 53.16 87 THR A C 1
ATOM 718 O O . THR A 1 87 ? 58.603 18.302 -18.873 1.00 53.16 87 THR A O 1
ATOM 721 N N . ASN A 1 88 ? 58.647 20.550 -19.062 1.00 51.28 88 ASN A N 1
ATOM 722 C CA . ASN A 1 88 ? 59.582 20.786 -20.169 1.00 51.28 88 ASN A CA 1
ATOM 723 C C . ASN A 1 88 ? 59.352 22.205 -20.708 1.00 51.28 88 ASN A C 1
ATOM 725 O O . ASN A 1 88 ? 58.677 22.379 -21.719 1.00 51.28 88 ASN A O 1
ATOM 729 N N . GLN A 1 89 ? 59.903 23.200 -20.013 1.00 40.44 89 GLN A N 1
ATOM 730 C CA . GLN A 1 89 ? 60.543 24.379 -20.601 1.00 40.44 89 GLN A CA 1
ATOM 731 C C . GLN A 1 89 ? 61.588 24.897 -19.617 1.00 40.44 89 GLN A C 1
ATOM 733 O O . GLN A 1 89 ? 61.270 24.936 -18.407 1.00 40.44 89 GLN A O 1
#

pLDDT: mean 81.12, std 15.88, range [40.44, 96.69]